Protein AF-A0A7Y2BN70-F1 (afdb_monomer_lite)

Foldseek 3Di:
DDDDPPPPVVVVVVVLVVLVVVLVVLVVVLVVLVVVLVVLVVVVPHPPVVNVVSVVVSVVSVVVSVVSCVVCVVVVVD

Sequence (78 aa):
MRRITNSDGVTVKKDQDELRARLTELRQEHRDLDVEIDEMIATGDVDQINLQRLKKHKLHLKDQITTLENQLLPDIIA

Structure (mmCIF, N/CA/C/O backbone):
data_AF-A0A7Y2BN70-F1
#
_entry.id   AF-A0A7Y2BN70-F1
#
loop_
_atom_site.group_PDB
_atom_site.id
_atom_site.type_symbol
_atom_site.label_atom_id
_atom_site.label_alt_id
_atom_site.label_comp_id
_atom_site.label_asym_id
_atom_site.label_entity_id
_atom_site.label_seq_id
_atom_site.pdbx_PDB_ins_code
_atom_site.Cartn_x
_atom_site.Cartn_y
_atom_site.Cartn_z
_atom_site.occupancy
_atom_site.B_iso_or_equiv
_atom_site.auth_seq_id
_atom_site.auth_comp_id
_atom_site.auth_asym_id
_atom_site.auth_atom_id
_atom_site.pdbx_PDB_model_num
ATOM 1 N N . MET A 1 1 ? -31.795 3.507 41.580 1.00 45.75 1 MET A N 1
ATOM 2 C CA . MET A 1 1 ? -31.823 3.167 40.139 1.00 45.75 1 MET A CA 1
ATOM 3 C C . MET A 1 1 ? -30.598 3.773 39.467 1.00 45.75 1 MET A C 1
ATOM 5 O O . MET A 1 1 ? -30.597 4.963 39.193 1.00 45.75 1 MET A O 1
ATOM 9 N N . ARG A 1 2 ? -29.522 3.001 39.282 1.00 38.38 2 ARG A N 1
ATOM 10 C CA . ARG A 1 2 ? -28.296 3.468 38.615 1.00 38.38 2 ARG A CA 1
ATOM 11 C C . ARG A 1 2 ? -28.366 2.980 37.163 1.00 38.38 2 ARG A C 1
ATOM 13 O O . ARG A 1 2 ? -28.327 1.775 36.942 1.00 38.38 2 ARG A O 1
ATOM 20 N N . ARG A 1 3 ? -28.574 3.884 36.197 1.00 44.56 3 ARG A N 1
ATOM 21 C CA . ARG A 1 3 ? -28.471 3.550 34.766 1.00 44.56 3 ARG A CA 1
ATOM 22 C C . ARG A 1 3 ? -26.997 3.311 34.469 1.00 44.56 3 ARG A C 1
ATOM 24 O O . ARG A 1 3 ? -26.200 4.235 34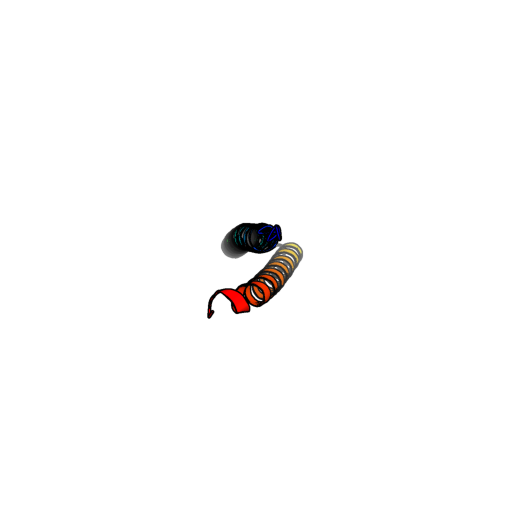.577 1.00 44.56 3 ARG A O 1
ATOM 31 N N . ILE A 1 4 ? -26.653 2.073 34.150 1.00 52.66 4 ILE A N 1
ATOM 32 C CA . ILE A 1 4 ? -25.361 1.727 33.568 1.00 52.66 4 ILE A CA 1
ATOM 33 C C . ILE A 1 4 ? -25.459 2.142 32.097 1.00 52.66 4 ILE A C 1
ATOM 35 O O . ILE A 1 4 ? -26.281 1.607 31.353 1.00 52.66 4 ILE A O 1
ATOM 39 N N . THR A 1 5 ? -24.706 3.164 31.704 1.00 56.00 5 THR A N 1
ATOM 40 C CA . THR A 1 5 ? -24.558 3.587 30.310 1.00 56.00 5 THR A CA 1
ATOM 41 C C . THR A 1 5 ? -23.716 2.545 29.585 1.00 56.00 5 THR A C 1
ATOM 43 O O . THR A 1 5 ? -22.502 2.505 29.728 1.00 56.00 5 THR A O 1
ATOM 46 N N . ASN A 1 6 ? -24.375 1.667 28.831 1.00 54.19 6 ASN A N 1
ATOM 47 C CA . ASN A 1 6 ? -23.737 0.623 28.026 1.00 54.19 6 ASN A CA 1
ATOM 48 C C . ASN A 1 6 ? -23.315 1.143 26.628 1.00 54.19 6 ASN A C 1
ATOM 50 O O . ASN A 1 6 ? -23.402 0.414 25.645 1.00 54.19 6 ASN A O 1
ATOM 54 N N . SER A 1 7 ? -22.946 2.426 26.511 1.00 55.62 7 SER A N 1
ATOM 55 C CA . SER A 1 7 ? -22.693 3.113 25.231 1.00 55.62 7 SER A CA 1
ATOM 56 C C . SER A 1 7 ? -21.258 2.988 24.723 1.00 55.62 7 SER A C 1
ATOM 58 O O . SER A 1 7 ? -21.040 3.045 23.517 1.00 55.62 7 SER A O 1
ATOM 60 N N . ASP A 1 8 ? -20.286 2.788 25.611 1.00 60.62 8 ASP A N 1
ATOM 61 C CA . ASP A 1 8 ? -18.875 3.033 25.279 1.00 60.62 8 ASP A CA 1
ATOM 62 C C . ASP A 1 8 ? -18.238 1.897 24.456 1.00 60.62 8 ASP A C 1
ATOM 64 O O . ASP A 1 8 ? -17.252 2.105 23.757 1.00 60.62 8 ASP A O 1
ATOM 68 N N . GLY A 1 9 ? -18.836 0.699 24.466 1.00 59.31 9 GLY A N 1
ATOM 69 C CA . GLY A 1 9 ? -18.348 -0.457 23.703 1.00 59.31 9 GLY A CA 1
ATOM 70 C C . GLY A 1 9 ? -18.794 -0.514 22.236 1.00 59.31 9 GLY A C 1
ATOM 71 O O . GLY A 1 9 ? -18.229 -1.283 21.461 1.00 59.31 9 GLY A O 1
ATOM 72 N N . VAL A 1 10 ? -19.806 0.265 21.838 1.00 62.41 10 VAL A N 1
ATOM 73 C CA . VAL A 1 10 ? -20.317 0.268 20.451 1.00 62.41 10 VAL A CA 1
ATOM 74 C C . VAL A 1 10 ? -19.483 1.188 19.561 1.00 62.41 10 VAL A C 1
ATOM 76 O O . VAL A 1 10 ? -19.227 0.855 18.407 1.00 62.41 10 VAL A O 1
ATOM 79 N N . THR A 1 11 ? -19.020 2.315 20.101 1.00 65.94 11 THR A N 1
ATOM 80 C CA . THR A 1 11 ? -18.208 3.306 19.383 1.00 65.94 11 THR A CA 1
ATOM 81 C C . THR A 1 11 ? -16.848 2.732 18.986 1.00 65.94 11 THR A C 1
ATOM 83 O O . THR A 1 11 ? -16.498 2.764 17.814 1.00 65.94 11 THR A O 1
ATOM 86 N N . VAL A 1 12 ? -16.147 2.079 19.921 1.00 69.50 12 VAL A N 1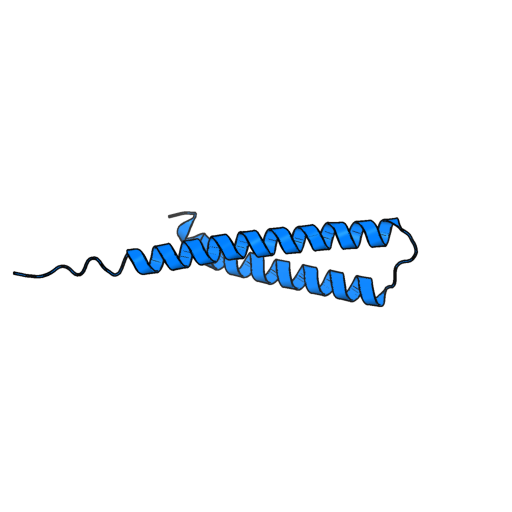
ATOM 87 C CA . VAL A 1 12 ? -14.808 1.508 19.675 1.00 69.50 12 VAL A CA 1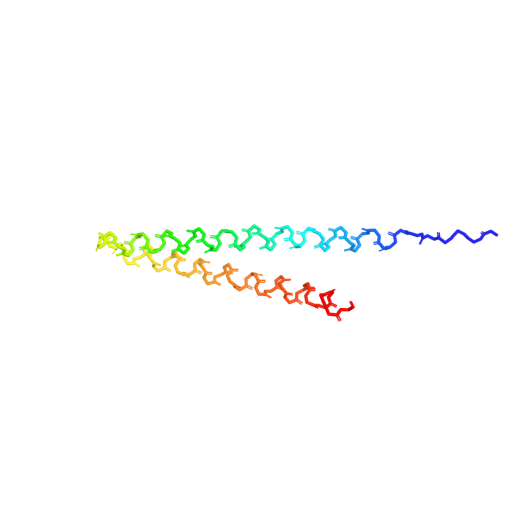
ATOM 88 C C . VAL A 1 12 ? -14.825 0.411 18.603 1.00 69.50 12 VAL A C 1
ATOM 90 O O . VAL A 1 12 ? -13.950 0.377 17.744 1.00 69.50 12 VAL A O 1
ATOM 93 N N . LYS A 1 13 ? -15.838 -0.468 18.604 1.00 72.25 13 LYS A N 1
ATOM 94 C CA . LYS A 1 13 ? -15.966 -1.524 17.582 1.00 72.25 13 LYS A CA 1
ATOM 95 C C . LYS A 1 13 ? -16.201 -0.961 16.185 1.00 72.25 13 LYS A C 1
ATOM 97 O O . LYS A 1 13 ? -15.639 -1.467 15.220 1.00 72.25 13 LYS A O 1
ATOM 102 N N . LYS A 1 14 ? -17.020 0.088 16.081 1.00 73.94 14 LYS A N 1
ATOM 103 C CA . LYS A 1 14 ? -17.299 0.741 14.803 1.00 73.94 14 LYS A CA 1
ATOM 104 C C . LYS A 1 14 ? -16.031 1.373 14.221 1.00 73.94 14 LYS A C 1
ATOM 106 O O . LYS A 1 14 ? -15.755 1.179 13.043 1.00 73.94 14 LYS A O 1
ATOM 111 N N . ASP A 1 15 ? -15.229 2.022 15.061 1.00 80.81 15 ASP A N 1
ATOM 112 C CA . ASP A 1 15 ? -13.953 2.613 14.650 1.00 80.81 15 ASP A CA 1
ATOM 113 C C . ASP A 1 15 ? -12.964 1.533 14.162 1.00 80.81 15 ASP A C 1
ATOM 115 O O . ASP A 1 15 ? -12.278 1.710 13.157 1.00 80.81 15 ASP A O 1
ATOM 119 N N . GLN A 1 16 ? -12.923 0.366 14.816 1.00 83.19 16 GLN A N 1
ATOM 120 C CA . GLN A 1 16 ? -12.092 -0.769 14.386 1.00 83.19 16 GLN A CA 1
ATOM 121 C C . GLN A 1 16 ? -12.541 -1.371 13.049 1.00 83.19 16 GLN A C 1
ATOM 123 O O . GLN A 1 16 ? -11.698 -1.698 12.209 1.00 83.19 16 GLN A O 1
ATOM 128 N N . ASP A 1 17 ? -13.848 -1.516 12.833 1.00 86.81 17 ASP A N 1
ATOM 129 C CA . ASP A 1 17 ? -14.391 -2.010 11.566 1.00 86.81 17 ASP A CA 1
ATOM 130 C C . ASP A 1 17 ? -14.110 -1.026 10.417 1.00 86.81 17 ASP A C 1
ATOM 132 O O . ASP A 1 17 ? -13.725 -1.448 9.323 1.00 86.81 17 ASP A O 1
ATOM 136 N N . GLU A 1 18 ? -14.200 0.283 10.673 1.00 88.31 18 GLU A N 1
ATOM 137 C CA . GLU A 1 18 ? -13.821 1.335 9.720 1.00 88.31 18 GLU A CA 1
ATOM 138 C C . GLU A 1 18 ? -12.320 1.281 9.377 1.00 88.31 18 GLU A C 1
ATOM 140 O O . GLU A 1 18 ? -11.945 1.319 8.201 1.00 88.31 18 GLU A O 1
ATOM 145 N N . LEU A 1 19 ? -11.447 1.098 10.375 1.00 88.31 19 LEU A N 1
ATOM 146 C CA . LEU A 1 19 ? -10.004 0.930 10.161 1.00 88.31 19 LEU A CA 1
ATOM 147 C C . LEU A 1 19 ? -9.680 -0.334 9.345 1.00 88.31 19 LEU A C 1
ATOM 149 O O . LEU A 1 19 ? -8.809 -0.299 8.473 1.00 88.31 19 LEU A O 1
ATOM 153 N N . ARG A 1 20 ? -10.388 -1.447 9.579 1.00 88.69 20 ARG A N 1
ATOM 154 C CA . ARG A 1 20 ? -10.227 -2.701 8.814 1.00 88.69 20 ARG A CA 1
ATOM 155 C C . ARG A 1 20 ? -10.700 -2.561 7.369 1.00 88.69 20 ARG A C 1
ATOM 157 O O . ARG A 1 20 ? -10.035 -3.068 6.459 1.00 88.69 20 ARG A O 1
ATOM 164 N N . ALA A 1 21 ? -11.817 -1.869 7.146 1.00 91.88 21 ALA A N 1
ATOM 165 C CA . ALA A 1 21 ? -12.292 -1.551 5.804 1.00 91.88 21 ALA A CA 1
ATOM 166 C C . ALA A 1 21 ? -11.246 -0.714 5.057 1.00 91.88 21 ALA A C 1
ATOM 168 O O . ALA A 1 21 ? -10.809 -1.096 3.971 1.00 91.88 21 ALA A O 1
ATOM 169 N N . ARG A 1 22 ? -10.735 0.344 5.699 1.00 92.00 22 ARG A N 1
ATOM 170 C CA . ARG A 1 22 ? -9.703 1.204 5.114 1.00 92.00 22 ARG A CA 1
ATOM 171 C C . ARG A 1 22 ? -8.402 0.459 4.819 1.00 92.00 22 ARG A C 1
ATOM 173 O O . ARG A 1 22 ? -7.796 0.667 3.771 1.00 92.00 22 ARG A O 1
ATOM 180 N N . LEU A 1 23 ? -7.977 -0.432 5.714 1.00 92.75 23 LEU A N 1
ATOM 181 C CA . LEU A 1 23 ? -6.810 -1.287 5.499 1.00 92.75 23 LEU A CA 1
ATOM 182 C C . LEU A 1 23 ? -6.985 -2.181 4.263 1.00 92.75 23 LEU A C 1
ATOM 184 O O . LEU A 1 23 ? -6.043 -2.372 3.495 1.00 92.75 23 LEU A O 1
ATOM 188 N N . THR A 1 24 ? -8.187 -2.724 4.068 1.00 93.56 24 THR A N 1
ATOM 189 C CA . THR A 1 24 ? -8.505 -3.568 2.910 1.00 93.56 24 THR A CA 1
ATOM 190 C C . THR A 1 24 ? -8.434 -2.769 1.610 1.00 93.56 24 THR A C 1
ATOM 192 O O . THR A 1 24 ? -7.805 -3.227 0.658 1.00 93.56 24 THR A O 1
ATOM 195 N N . GLU A 1 25 ? -8.999 -1.558 1.589 1.00 95.19 25 GLU A N 1
ATOM 196 C CA . GLU A 1 25 ? -8.911 -0.644 0.442 1.00 95.19 25 GLU A CA 1
ATOM 197 C C . GLU A 1 25 ? -7.459 -0.318 0.083 1.00 95.19 25 GLU A C 1
ATOM 199 O O . GLU A 1 25 ? -7.053 -0.489 -1.063 1.00 95.19 25 GLU A O 1
ATOM 204 N N . LEU A 1 26 ? -6.651 0.085 1.067 1.00 94.12 26 LEU A N 1
ATOM 205 C CA . LEU A 1 26 ? -5.252 0.450 0.835 1.00 94.12 26 LEU A CA 1
ATOM 206 C C . LEU A 1 26 ? -4.418 -0.735 0.342 1.00 94.12 26 LEU A C 1
ATOM 208 O O . LEU A 1 26 ? -3.550 -0.567 -0.512 1.00 94.12 26 LEU A O 1
ATOM 212 N N . ARG A 1 27 ? -4.674 -1.946 0.855 1.00 93.94 27 ARG A N 1
ATOM 213 C CA . ARG A 1 27 ? -4.017 -3.170 0.374 1.00 93.94 27 ARG A CA 1
ATOM 214 C C . ARG A 1 27 ? -4.393 -3.491 -1.071 1.00 93.94 27 ARG A C 1
ATOM 216 O O . ARG A 1 27 ? -3.524 -3.930 -1.823 1.00 93.94 27 ARG A O 1
ATOM 223 N N . GLN A 1 28 ? -5.654 -3.279 -1.446 1.00 96.12 28 GLN A N 1
ATOM 224 C CA . GLN A 1 28 ? -6.112 -3.459 -2.821 1.00 96.12 28 GLN A CA 1
ATOM 225 C C . GLN A 1 28 ? -5.430 -2.446 -3.748 1.00 96.12 28 GLN A C 1
ATOM 227 O O . GLN A 1 28 ? -4.774 -2.855 -4.699 1.00 96.12 28 GLN A O 1
ATOM 232 N N . GLU A 1 29 ? -5.456 -1.158 -3.400 1.00 95.94 29 GLU A N 1
ATOM 233 C CA . GLU A 1 29 ? -4.805 -0.093 -4.174 1.00 95.94 29 GLU A CA 1
ATOM 234 C C . GLU A 1 29 ? -3.290 -0.321 -4.319 1.00 95.94 29 GLU A C 1
ATOM 236 O O . GLU A 1 29 ? -2.726 -0.188 -5.405 1.00 95.94 29 GLU A O 1
ATOM 241 N N . HIS A 1 30 ? -2.616 -0.742 -3.243 1.00 95.56 30 HIS A N 1
ATOM 242 C CA . HIS A 1 30 ? -1.196 -1.091 -3.285 1.00 95.56 30 HIS A CA 1
ATOM 243 C C . HIS A 1 30 ? -0.912 -2.253 -4.248 1.00 95.56 30 HIS A C 1
ATOM 245 O O . HIS A 1 30 ? 0.125 -2.258 -4.912 1.00 95.56 30 HIS A O 1
ATOM 251 N N . ARG A 1 31 ? -1.800 -3.253 -4.307 1.00 94.62 31 ARG A N 1
ATOM 252 C CA . ARG A 1 31 ? -1.669 -4.390 -5.225 1.00 94.62 31 ARG A CA 1
ATOM 253 C C . ARG A 1 31 ? -1.904 -3.966 -6.671 1.00 94.62 31 ARG A C 1
ATOM 255 O O . ARG A 1 31 ? -1.156 -4.406 -7.536 1.00 94.62 31 ARG A O 1
ATOM 262 N N . ASP A 1 32 ? -2.889 -3.112 -6.915 1.00 95.38 32 ASP A N 1
ATOM 263 C CA . ASP A 1 32 ? -3.197 -2.606 -8.254 1.00 95.38 32 ASP A CA 1
ATOM 264 C C . ASP A 1 32 ? -2.026 -1.785 -8.813 1.00 95.38 32 ASP A C 1
ATOM 266 O O . ASP A 1 32 ? -1.601 -2.011 -9.944 1.00 95.38 32 ASP A O 1
ATOM 270 N N . LEU A 1 33 ? -1.404 -0.937 -7.985 1.00 94.44 33 LEU A N 1
ATOM 271 C CA . LEU A 1 33 ? -0.173 -0.230 -8.357 1.00 94.44 33 LEU A CA 1
ATOM 272 C C . LEU A 1 33 ? 1.004 -1.165 -8.631 1.00 94.44 33 LEU A C 1
ATOM 274 O O . LEU A 1 33 ? 1.881 -0.821 -9.418 1.00 94.44 33 LEU A O 1
ATOM 278 N N . ASP A 1 34 ? 1.072 -2.317 -7.962 1.00 94.81 34 ASP A N 1
ATOM 279 C CA . ASP A 1 34 ? 2.131 -3.293 -8.224 1.00 94.81 34 ASP A CA 1
ATOM 280 C C . ASP A 1 34 ? 1.983 -3.900 -9.617 1.00 94.81 34 ASP A C 1
ATOM 282 O O . ASP A 1 34 ? 2.939 -3.935 -10.386 1.00 94.81 34 ASP A O 1
ATOM 286 N N . VAL A 1 35 ? 0.752 -4.287 -9.963 1.00 95.44 35 VAL A N 1
ATOM 287 C CA . VAL A 1 35 ? 0.416 -4.805 -11.291 1.00 95.44 35 VAL A CA 1
ATOM 288 C C . VAL A 1 35 ? 0.699 -3.755 -12.365 1.00 95.44 35 VAL A C 1
ATOM 290 O O . VAL A 1 35 ? 1.353 -4.070 -13.353 1.00 95.44 35 VAL A O 1
ATOM 293 N N . GLU A 1 36 ? 0.297 -2.500 -12.153 1.00 92.94 36 GLU A N 1
ATOM 294 C CA . GLU A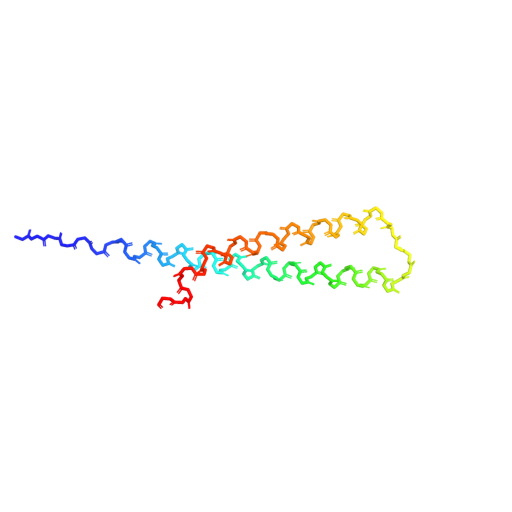 1 36 ? 0.560 -1.409 -13.100 1.00 92.94 36 GLU A CA 1
ATOM 295 C C . GLU A 1 36 ? 2.067 -1.170 -13.310 1.00 92.94 36 GLU A C 1
ATOM 297 O O . GLU A 1 36 ? 2.525 -0.973 -14.438 1.00 92.94 36 GLU A O 1
ATOM 302 N N . ILE A 1 37 ? 2.865 -1.218 -12.236 1.00 92.50 37 ILE A N 1
ATOM 303 C CA . ILE A 1 37 ? 4.327 -1.099 -12.321 1.00 92.50 37 ILE A CA 1
ATOM 304 C C . ILE A 1 37 ? 4.925 -2.270 -13.109 1.00 92.50 37 ILE A C 1
ATOM 306 O O . ILE A 1 37 ? 5.787 -2.043 -13.962 1.00 92.50 37 ILE A O 1
ATOM 310 N N . ASP A 1 38 ? 4.488 -3.498 -12.836 1.00 93.75 38 ASP A N 1
ATOM 311 C CA . ASP A 1 38 ? 4.987 -4.700 -13.505 1.00 93.75 38 ASP A CA 1
ATOM 312 C C . ASP A 1 38 ? 4.633 -4.704 -14.997 1.00 93.75 38 ASP A C 1
ATOM 314 O O . ASP A 1 38 ? 5.496 -4.983 -15.833 1.00 93.75 38 ASP A O 1
ATOM 318 N N . GLU A 1 39 ? 3.403 -4.324 -15.350 1.00 92.12 39 GLU A N 1
ATOM 319 C CA . GLU A 1 39 ? 2.961 -4.163 -16.738 1.00 92.12 39 GLU A CA 1
ATOM 320 C C . GLU A 1 39 ? 3.790 -3.099 -17.462 1.00 92.12 39 GLU A C 1
ATOM 322 O O . GLU A 1 39 ? 4.315 -3.347 -18.550 1.00 92.12 39 GLU A O 1
ATOM 327 N N . MET A 1 40 ? 3.990 -1.938 -16.834 1.00 89.44 40 MET A N 1
ATOM 328 C CA . MET A 1 40 ? 4.807 -0.865 -17.396 1.00 89.44 40 MET A CA 1
ATOM 329 C C . MET A 1 40 ? 6.238 -1.338 -17.660 1.00 89.44 40 MET A C 1
ATOM 331 O O . MET A 1 40 ? 6.758 -1.135 -18.756 1.00 89.44 40 MET A O 1
ATOM 335 N N . ILE A 1 41 ? 6.858 -2.033 -16.701 1.00 90.12 41 ILE A N 1
ATOM 336 C CA . ILE A 1 41 ? 8.203 -2.604 -16.860 1.00 90.12 41 ILE A CA 1
ATOM 337 C C . ILE A 1 41 ? 8.236 -3.644 -17.986 1.00 90.12 41 ILE A C 1
ATOM 339 O O . ILE A 1 41 ? 9.174 -3.643 -18.785 1.00 90.12 41 ILE A O 1
ATOM 343 N N . ALA A 1 42 ? 7.220 -4.504 -18.079 1.00 91.38 42 ALA A N 1
ATOM 344 C CA . ALA A 1 42 ? 7.137 -5.549 -19.094 1.00 91.38 42 ALA A CA 1
ATOM 345 C C . ALA A 1 42 ? 7.004 -4.988 -20.521 1.00 91.38 42 ALA A C 1
ATOM 347 O O . ALA A 1 42 ? 7.532 -5.586 -21.458 1.00 91.38 42 ALA A O 1
ATOM 348 N N . THR A 1 43 ? 6.343 -3.838 -20.696 1.00 88.06 43 THR A N 1
ATOM 349 C CA . THR A 1 43 ? 6.189 -3.194 -22.017 1.00 88.06 43 THR A CA 1
ATOM 350 C C . THR A 1 43 ? 7.478 -2.579 -22.577 1.00 88.06 43 THR A C 1
ATOM 352 O O . THR A 1 43 ? 7.552 -2.327 -23.777 1.00 88.06 43 THR A O 1
ATOM 355 N N . GLY A 1 44 ? 8.515 -2.374 -21.756 1.00 78.19 44 GLY A N 1
ATOM 356 C CA . GLY A 1 44 ? 9.8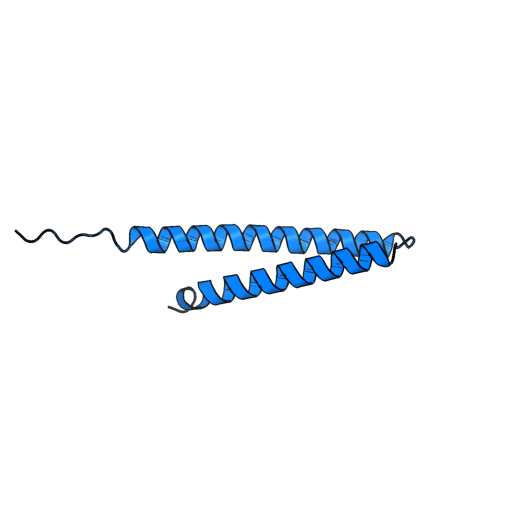51 -1.950 -22.196 1.00 78.19 44 GLY A CA 1
ATOM 357 C C . GLY A 1 44 ? 10.020 -0.457 -22.517 1.00 78.19 44 GLY A C 1
ATOM 358 O O . GLY A 1 44 ? 11.138 0.043 -22.415 1.00 78.19 44 GLY A O 1
ATOM 359 N N . ASP A 1 45 ? 8.941 0.275 -22.807 1.00 76.69 45 ASP A N 1
ATOM 360 C CA . ASP A 1 45 ? 8.928 1.734 -23.036 1.00 76.69 45 ASP A CA 1
ATOM 361 C C . ASP A 1 45 ? 8.616 2.500 -21.734 1.00 76.69 45 ASP A C 1
ATOM 363 O O . ASP A 1 45 ? 7.640 3.238 -21.593 1.00 76.69 45 ASP A O 1
ATOM 367 N N . VAL A 1 46 ? 9.440 2.267 -20.712 1.00 81.44 46 VAL A N 1
ATOM 368 C CA . VAL A 1 46 ? 9.197 2.813 -19.372 1.00 81.44 46 VAL A CA 1
ATOM 369 C C . VAL A 1 46 ? 9.615 4.279 -19.293 1.00 81.44 46 VAL A C 1
ATOM 371 O O . VAL A 1 46 ? 10.807 4.601 -19.281 1.00 81.44 46 VAL A O 1
ATOM 374 N N . ASP A 1 47 ? 8.643 5.170 -19.095 1.00 88.38 47 ASP A N 1
ATOM 375 C CA . ASP A 1 47 ? 8.919 6.518 -18.599 1.00 88.38 47 ASP A CA 1
ATOM 376 C C . ASP A 1 47 ? 9.452 6.431 -17.158 1.00 88.38 47 ASP A C 1
ATOM 378 O O . ASP A 1 47 ? 8.718 6.166 -16.200 1.00 88.38 47 ASP A O 1
ATOM 382 N N . GLN A 1 48 ? 10.756 6.665 -16.997 1.00 88.62 48 GLN A N 1
ATOM 383 C CA . GLN A 1 48 ? 11.433 6.591 -15.703 1.00 88.62 48 GLN A CA 1
ATOM 384 C C . GLN A 1 48 ? 10.852 7.561 -14.667 1.00 88.62 48 GLN A C 1
ATOM 386 O O . GLN A 1 48 ? 10.844 7.235 -13.478 1.00 88.62 48 GLN A O 1
ATOM 391 N N . ILE A 1 49 ? 10.353 8.730 -15.083 1.00 91.94 49 ILE A N 1
ATOM 392 C CA . ILE A 1 49 ? 9.744 9.699 -14.164 1.00 91.94 49 ILE A CA 1
ATOM 393 C C . ILE A 1 49 ? 8.414 9.148 -13.658 1.00 91.94 49 ILE A C 1
ATOM 395 O O . ILE A 1 49 ? 8.136 9.216 -12.456 1.00 91.94 49 ILE A O 1
ATOM 399 N N . ASN A 1 50 ? 7.607 8.574 -14.551 1.00 89.94 50 ASN A N 1
ATOM 400 C CA . ASN A 1 50 ? 6.337 7.965 -14.174 1.00 89.94 50 ASN A CA 1
ATOM 401 C C . ASN A 1 50 ? 6.552 6.759 -13.245 1.00 89.94 50 ASN A C 1
ATOM 403 O O . ASN A 1 50 ? 5.972 6.696 -12.160 1.00 89.94 50 ASN A O 1
ATOM 407 N N . LEU A 1 51 ? 7.494 5.874 -13.587 1.00 91.44 51 LEU A N 1
ATOM 408 C CA . LEU A 1 51 ? 7.861 4.731 -12.750 1.00 91.44 51 LEU A CA 1
ATOM 409 C C . LEU A 1 51 ? 8.321 5.164 -11.347 1.00 91.44 51 LEU A C 1
ATOM 411 O O . LEU A 1 51 ? 7.943 4.553 -10.346 1.00 91.44 51 LEU A O 1
ATOM 415 N N . GLN A 1 52 ? 9.133 6.220 -11.245 1.00 93.38 52 GLN A N 1
ATOM 416 C CA . GLN A 1 52 ? 9.564 6.754 -9.949 1.00 93.38 52 GLN A CA 1
ATOM 417 C C . GLN A 1 52 ? 8.388 7.282 -9.118 1.00 93.38 52 GLN A C 1
ATOM 419 O O . GLN A 1 52 ? 8.354 7.065 -7.903 1.00 93.38 52 GLN A O 1
ATOM 424 N N . ARG A 1 53 ? 7.410 7.944 -9.750 1.00 93.94 53 ARG A N 1
ATOM 425 C CA . ARG A 1 53 ? 6.195 8.423 -9.073 1.00 93.94 53 ARG A CA 1
ATOM 426 C C . ARG A 1 53 ? 5.349 7.267 -8.552 1.00 93.94 53 ARG A C 1
ATOM 428 O O . ARG A 1 53 ? 4.984 7.296 -7.379 1.00 93.94 53 ARG A O 1
ATOM 435 N N . LEU A 1 54 ? 5.117 6.239 -9.369 1.00 93.12 54 LEU A N 1
ATOM 436 C CA . LEU A 1 54 ? 4.363 5.047 -8.966 1.00 93.12 54 LEU A CA 1
ATOM 437 C C . LEU A 1 54 ? 5.048 4.311 -7.811 1.00 93.12 54 LEU A C 1
ATOM 439 O O . LEU A 1 54 ? 4.408 4.006 -6.809 1.00 93.12 54 LEU A O 1
ATOM 443 N N . LYS A 1 55 ? 6.372 4.119 -7.872 1.00 93.94 55 LYS A N 1
ATOM 444 C CA . LYS A 1 55 ? 7.138 3.508 -6.771 1.00 93.94 55 LYS A CA 1
ATOM 445 C C . LYS A 1 55 ? 7.062 4.320 -5.479 1.00 93.94 55 LYS A C 1
ATOM 447 O O . LYS A 1 55 ? 6.928 3.743 -4.401 1.00 93.94 55 LYS A O 1
ATOM 452 N N . LYS A 1 56 ? 7.126 5.653 -5.569 1.00 95.69 56 LYS A N 1
ATOM 453 C CA . LYS A 1 56 ? 6.957 6.532 -4.404 1.00 95.69 56 LYS A CA 1
ATOM 454 C C . LYS A 1 56 ? 5.544 6.424 -3.828 1.00 95.69 56 LYS A C 1
ATOM 456 O O . LYS A 1 56 ? 5.395 6.386 -2.609 1.00 95.69 56 LYS A O 1
ATOM 461 N N . HIS A 1 57 ? 4.529 6.349 -4.686 1.00 95.19 57 HIS A N 1
ATOM 462 C CA . HIS A 1 57 ? 3.147 6.175 -4.255 1.00 95.19 57 HIS A CA 1
ATOM 463 C C . HIS A 1 57 ? 2.947 4.821 -3.561 1.00 95.19 57 HIS A C 1
ATOM 465 O O . HIS A 1 57 ? 2.441 4.776 -2.442 1.00 95.19 57 HIS A O 1
ATOM 471 N N . LYS A 1 58 ? 3.472 3.741 -4.152 1.00 92.75 58 LYS A N 1
ATOM 472 C CA . LYS A 1 58 ? 3.474 2.395 -3.566 1.00 92.75 58 LYS A CA 1
ATOM 473 C C . LYS A 1 58 ? 4.125 2.369 -2.179 1.00 92.75 58 LYS A C 1
ATOM 475 O O . LYS A 1 58 ? 3.569 1.784 -1.252 1.00 92.75 58 LYS A O 1
ATOM 480 N N . LEU A 1 59 ? 5.274 3.032 -2.010 1.00 95.50 59 LEU A N 1
ATOM 481 C CA . LEU A 1 59 ? 5.934 3.149 -0.705 1.00 95.50 59 LEU A CA 1
ATOM 482 C C . LEU A 1 59 ? 5.035 3.856 0.319 1.00 95.50 59 LEU A C 1
ATOM 484 O O . LEU A 1 59 ? 4.880 3.370 1.434 1.00 95.50 59 LEU A O 1
ATOM 488 N N . HIS A 1 60 ? 4.391 4.953 -0.078 1.00 94.94 60 HIS A N 1
ATOM 489 C CA . HIS A 1 60 ? 3.495 5.688 0.807 1.00 94.94 60 HIS A CA 1
ATOM 490 C C . HIS A 1 60 ? 2.290 4.851 1.257 1.00 94.94 60 HIS A C 1
ATOM 492 O O . HIS A 1 60 ? 1.957 4.850 2.441 1.00 94.94 60 HIS A O 1
ATOM 498 N N . LEU A 1 61 ? 1.668 4.098 0.345 1.00 93.94 61 LEU A N 1
ATOM 499 C CA . LEU A 1 61 ? 0.578 3.185 0.698 1.00 93.94 61 LEU A CA 1
ATOM 500 C C . LEU A 1 61 ? 1.046 2.097 1.662 1.00 93.94 61 LEU A C 1
ATOM 502 O O . LEU A 1 61 ? 0.358 1.813 2.637 1.00 93.94 61 LEU A O 1
ATOM 506 N N . LYS A 1 62 ? 2.237 1.528 1.446 1.00 92.88 62 LYS A N 1
ATOM 507 C CA . LYS A 1 62 ? 2.827 0.552 2.370 1.00 92.88 62 LYS A CA 1
ATOM 508 C C . LYS A 1 62 ? 3.021 1.137 3.775 1.00 92.88 62 LYS A C 1
ATOM 510 O O . LYS A 1 62 ? 2.711 0.464 4.759 1.00 92.88 62 LYS A O 1
ATOM 515 N N . ASP A 1 63 ? 3.495 2.376 3.880 1.00 94.88 63 ASP A N 1
ATOM 516 C CA . ASP A 1 63 ? 3.674 3.058 5.167 1.00 94.88 63 ASP A CA 1
ATOM 517 C C . ASP A 1 63 ? 2.326 3.311 5.868 1.00 94.88 63 ASP A C 1
ATOM 519 O O . ASP A 1 63 ? 2.204 3.118 7.082 1.00 94.88 63 ASP A O 1
ATOM 523 N N . GLN A 1 64 ? 1.287 3.680 5.110 1.00 93.50 64 GLN A N 1
ATOM 524 C CA . GLN A 1 64 ? -0.074 3.838 5.636 1.00 93.50 64 GLN A CA 1
ATOM 525 C C . GLN A 1 64 ? -0.667 2.505 6.108 1.00 93.50 64 GLN A C 1
ATOM 527 O O . GLN A 1 64 ? -1.204 2.437 7.213 1.00 93.50 64 GLN A O 1
ATOM 532 N N . ILE A 1 65 ? -0.526 1.442 5.307 1.00 92.69 65 ILE A N 1
ATOM 533 C CA . ILE A 1 65 ? -0.933 0.072 5.653 1.00 92.69 65 ILE A CA 1
ATOM 534 C C . ILE A 1 65 ? -0.272 -0.343 6.964 1.00 92.69 65 ILE A C 1
ATOM 536 O O . ILE A 1 65 ? -0.966 -0.732 7.894 1.00 92.69 65 ILE A O 1
ATOM 540 N N . THR A 1 66 ? 1.047 -0.174 7.073 1.00 91.12 66 THR A N 1
ATOM 541 C CA . THR A 1 66 ? 1.812 -0.538 8.276 1.00 91.12 66 THR A CA 1
ATOM 542 C C . THR A 1 66 ? 1.340 0.260 9.493 1.00 91.12 66 THR A C 1
ATOM 544 O O . THR A 1 66 ? 1.222 -0.269 10.595 1.00 91.12 66 THR A O 1
ATOM 547 N N . THR A 1 67 ? 1.034 1.545 9.308 1.00 90.50 67 THR A N 1
ATOM 548 C CA . THR A 1 67 ? 0.522 2.410 10.378 1.00 90.50 67 THR A CA 1
ATOM 549 C C . THR A 1 67 ? -0.853 1.953 10.869 1.00 90.50 67 THR A C 1
ATOM 551 O O . THR A 1 67 ? -1.064 1.857 12.076 1.00 90.50 67 THR A O 1
ATOM 554 N N . LEU A 1 68 ? -1.771 1.629 9.955 1.00 89.31 68 LEU A N 1
ATOM 555 C CA . LEU A 1 68 ? -3.103 1.116 10.290 1.00 89.31 68 LEU A CA 1
ATOM 556 C C . LEU A 1 68 ? -3.043 -0.287 10.899 1.00 89.31 68 LEU A C 1
ATOM 558 O O . LEU A 1 68 ? -3.745 -0.566 11.867 1.00 89.31 68 LEU A O 1
ATOM 562 N N . GLU A 1 69 ? -2.169 -1.154 10.389 1.00 87.44 69 GLU A N 1
ATOM 563 C CA . GLU A 1 69 ? -1.894 -2.464 10.981 1.00 87.44 69 GLU A CA 1
ATOM 564 C C . GLU A 1 69 ? -1.396 -2.316 12.414 1.00 87.44 69 GLU A C 1
ATOM 566 O O . GLU A 1 69 ? -1.920 -2.981 13.295 1.00 87.44 69 GLU A O 1
ATOM 571 N N . ASN A 1 70 ? -0.470 -1.394 12.686 1.00 86.81 70 ASN A N 1
ATOM 572 C CA . ASN A 1 70 ? 0.006 -1.118 14.044 1.00 86.81 70 ASN A CA 1
ATOM 573 C C . ASN A 1 70 ? -1.089 -0.583 14.979 1.00 86.81 70 ASN A C 1
ATOM 575 O O . ASN A 1 70 ? -1.053 -0.872 16.173 1.00 86.81 70 ASN A O 1
ATOM 579 N N . GLN A 1 71 ? -2.065 0.166 14.462 1.00 84.19 71 GLN A N 1
ATOM 580 C CA . GLN A 1 71 ? -3.220 0.629 15.242 1.00 84.19 71 GLN A CA 1
ATOM 581 C C . GLN A 1 71 ? -4.222 -0.495 15.534 1.00 84.19 71 GLN A C 1
ATOM 583 O O . GLN A 1 71 ? -4.864 -0.479 16.581 1.00 84.19 71 GLN A O 1
ATOM 588 N N . LEU A 1 72 ? -4.334 -1.479 14.637 1.00 81.06 72 LEU A N 1
ATOM 589 C CA . LEU A 1 72 ? -5.202 -2.648 14.797 1.00 81.06 72 LEU A CA 1
ATOM 590 C C . LEU A 1 72 ? -4.531 -3.797 15.570 1.00 81.06 72 LEU A C 1
ATOM 592 O O . LEU A 1 72 ? -5.216 -4.540 16.260 1.00 81.06 72 LEU A O 1
ATOM 596 N N . LEU A 1 73 ? -3.204 -3.937 15.501 1.00 67.88 73 LEU A N 1
ATOM 597 C CA . LEU A 1 73 ? -2.409 -4.956 16.197 1.00 67.88 73 LEU A CA 1
ATOM 598 C C . LEU A 1 73 ? -2.670 -5.090 17.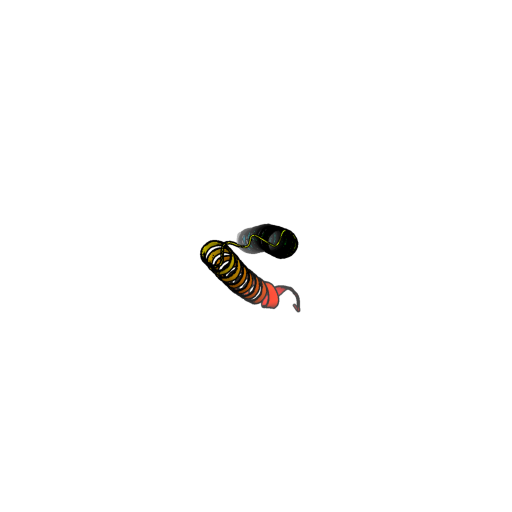710 1.00 67.88 73 LEU A C 1
ATOM 600 O O . LEU A 1 73 ? -2.699 -6.240 18.154 1.00 67.88 73 LEU A O 1
ATOM 604 N N . PRO A 1 74 ? -2.904 -4.024 18.512 1.00 64.62 74 PRO A N 1
ATOM 605 C CA . PRO A 1 74 ? -3.292 -4.195 19.917 1.00 64.62 74 PRO A CA 1
ATOM 606 C C . PRO A 1 74 ? -4.576 -5.017 20.118 1.00 64.62 74 PRO A C 1
ATOM 608 O O . PRO A 1 74 ? -4.784 -5.536 21.207 1.00 64.62 74 PRO A O 1
ATOM 611 N N . ASP A 1 75 ? -5.407 -5.166 19.085 1.00 55.00 75 ASP A N 1
ATOM 612 C CA . ASP A 1 75 ? -6.705 -5.848 19.126 1.00 55.00 75 ASP A CA 1
ATOM 613 C C . ASP A 1 75 ? -6.684 -7.248 18.473 1.00 55.00 75 ASP A C 1
ATOM 615 O O . ASP A 1 75 ? -7.582 -8.052 18.691 1.00 55.00 75 ASP A O 1
ATOM 619 N N . ILE A 1 76 ? -5.656 -7.574 17.675 1.00 56.75 76 ILE A N 1
ATOM 620 C CA . ILE A 1 76 ? -5.539 -8.869 16.966 1.00 56.75 76 ILE A CA 1
ATOM 621 C C . ILE A 1 76 ? -4.908 -9.958 17.867 1.00 56.75 76 ILE A C 1
ATOM 623 O O . ILE A 1 76 ? -5.049 -11.147 17.584 1.00 56.75 76 ILE A O 1
ATOM 627 N N . ILE A 1 77 ? -4.219 -9.570 18.951 1.00 50.88 77 ILE A N 1
ATOM 628 C CA . ILE A 1 77 ? -3.523 -10.474 19.900 1.00 50.88 77 ILE A CA 1
ATOM 629 C C . ILE A 1 77 ? -4.194 -10.475 21.300 1.00 50.88 77 ILE A C 1
ATOM 631 O O . ILE A 1 77 ? -3.686 -11.107 22.224 1.00 50.88 77 ILE A O 1
ATOM 635 N N . ALA A 1 78 ? -5.318 -9.770 21.477 1.00 42.25 78 ALA A N 1
ATOM 636 C CA . ALA A 1 78 ? -6.048 -9.672 22.750 1.00 42.25 78 ALA A CA 1
ATOM 637 C C . ALA A 1 78 ? -7.097 -10.782 22.937 1.00 42.25 78 ALA A C 1
ATOM 639 O O . ALA A 1 78 ? -7.745 -11.174 21.940 1.00 42.25 78 ALA A O 1
#

pLDDT: mean 82.36, std 15.95, range [38.38, 96.12]

Secondary structure (DSSP, 8-state):
-------HHHHHHHHHHHHHHHHHHHHHHHHHHHHHHHHHHHHS---HHHHHHHHHHHHHHHHHHHHHHHHHHHHH--

Radius of gyration: 19.39 Å; chains: 1; bounding box: 43×20×63 Å